Protein AF-A0A6V6XYR6-F1 (afdb_monomer_lite)

Organism: NCBI:txid2582829

pLDDT: mean 88.38, std 10.61, range [47.25, 95.62]

Radius of gyration: 17.17 Å; chains: 1; bounding box: 33×15×49 Å

Structure (mmCIF, N/CA/C/O backbone):
data_AF-A0A6V6XYR6-F1
#
_entry.id   AF-A0A6V6XYR6-F1
#
loop_
_atom_site.group_PDB
_atom_site.id
_atom_site.type_symbol
_atom_site.label_atom_id
_atom_site.label_alt_id
_atom_site.label_comp_id
_atom_site.label_asym_id
_atom_site.label_entity_id
_atom_site.label_seq_id
_atom_site.pdbx_PDB_ins_code
_atom_site.Cartn_x
_atom_site.Cartn_y
_atom_site.Cartn_z
_atom_site.occupancy
_atom_site.B_iso_or_equiv
_atom_site.auth_seq_id
_atom_site.auth_comp_id
_atom_site.auth_asym_id
_atom_site.auth_atom_id
_atom_site.pdbx_PDB_model_num
ATOM 1 N N . MET A 1 1 ? 4.234 -4.534 20.371 1.00 49.56 1 MET A N 1
ATOM 2 C CA . MET A 1 1 ? 3.329 -4.542 19.193 1.00 49.56 1 MET A CA 1
ATOM 3 C C . MET A 1 1 ? 3.482 -3.310 18.299 1.00 49.56 1 MET A C 1
ATOM 5 O O . MET A 1 1 ? 3.498 -3.469 17.088 1.00 49.56 1 MET A O 1
ATOM 9 N N . GLU A 1 2 ? 3.651 -2.102 18.850 1.00 51.38 2 GLU A N 1
ATOM 10 C CA . GLU A 1 2 ? 3.806 -0.864 18.057 1.00 51.38 2 GLU A CA 1
ATOM 11 C C . GLU A 1 2 ? 5.066 -0.842 17.167 1.00 51.38 2 GLU A C 1
ATOM 13 O O . GLU A 1 2 ? 5.003 -0.447 16.006 1.00 51.38 2 GLU A O 1
ATOM 18 N N . LYS A 1 3 ? 6.181 -1.397 17.665 1.00 47.25 3 LYS A N 1
ATOM 19 C CA . LYS A 1 3 ? 7.442 -1.568 16.915 1.00 47.25 3 LYS A CA 1
ATOM 20 C C . LYS A 1 3 ? 7.288 -2.414 15.639 1.00 47.25 3 LYS A C 1
ATOM 22 O O . LYS A 1 3 ? 7.870 -2.090 14.613 1.00 47.25 3 LYS A O 1
ATOM 27 N N . ILE A 1 4 ? 6.472 -3.471 15.692 1.00 53.16 4 ILE A N 1
ATOM 28 C CA . ILE A 1 4 ? 6.218 -4.368 14.549 1.00 53.16 4 ILE A CA 1
ATOM 29 C C . ILE A 1 4 ? 5.358 -3.657 13.495 1.00 53.16 4 ILE A C 1
ATOM 31 O O . ILE A 1 4 ? 5.586 -3.821 12.301 1.00 53.16 4 ILE A O 1
ATOM 35 N N . LEU A 1 5 ? 4.405 -2.824 13.931 1.00 52.38 5 LEU A N 1
ATOM 36 C CA . LEU A 1 5 ? 3.541 -2.039 13.045 1.00 52.38 5 LEU A CA 1
ATOM 37 C C . LEU A 1 5 ? 4.348 -1.037 12.207 1.00 52.38 5 LEU A C 1
ATOM 39 O O . LEU A 1 5 ? 4.112 -0.900 11.009 1.00 52.38 5 LEU A O 1
ATOM 43 N N . ASN A 1 6 ? 5.333 -0.392 12.837 1.00 60.56 6 ASN A N 1
ATOM 44 C CA . ASN A 1 6 ? 6.240 0.532 12.163 1.00 60.56 6 ASN A CA 1
ATOM 45 C C . ASN A 1 6 ? 7.141 -0.207 11.156 1.00 60.56 6 ASN A C 1
ATOM 47 O O . ASN A 1 6 ? 7.427 0.306 10.081 1.00 60.56 6 ASN A O 1
ATOM 51 N N . ASN A 1 7 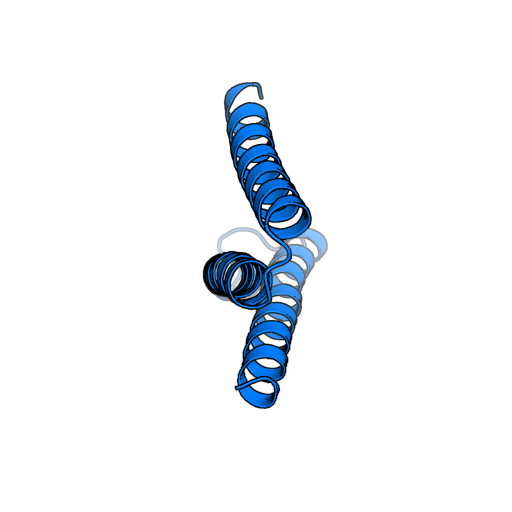? 7.528 -1.450 11.460 1.00 74.19 7 ASN A N 1
ATOM 52 C CA . ASN A 1 7 ? 8.327 -2.264 10.546 1.00 74.19 7 ASN A CA 1
ATOM 53 C C . ASN A 1 7 ? 7.526 -2.755 9.331 1.00 74.19 7 ASN A C 1
ATOM 55 O O . ASN A 1 7 ? 8.044 -2.666 8.223 1.00 74.19 7 ASN A O 1
ATOM 59 N N . LEU A 1 8 ? 6.272 -3.208 9.487 1.00 80.19 8 LEU A N 1
ATOM 60 C CA . LEU A 1 8 ? 5.456 -3.625 8.333 1.00 80.19 8 LEU A CA 1
ATOM 61 C C . LEU A 1 8 ? 5.171 -2.464 7.376 1.00 80.19 8 LEU A C 1
ATOM 63 O O . LEU A 1 8 ? 5.318 -2.637 6.171 1.00 80.19 8 LEU A O 1
ATOM 67 N N . GLY A 1 9 ? 4.809 -1.290 7.903 1.00 82.00 9 GLY A N 1
ATOM 68 C CA . GLY A 1 9 ? 4.568 -0.108 7.071 1.00 82.00 9 GLY A CA 1
ATOM 69 C C . GLY A 1 9 ? 5.822 0.339 6.316 1.00 82.00 9 GLY A C 1
ATOM 70 O O . GLY A 1 9 ? 5.748 0.669 5.137 1.00 82.00 9 GLY A O 1
ATOM 71 N N . LYS A 1 10 ? 6.994 0.274 6.961 1.00 86.19 10 LYS A N 1
ATOM 72 C CA . LYS A 1 10 ? 8.283 0.553 6.310 1.00 86.19 10 LYS A CA 1
ATOM 73 C C . LYS A 1 10 ? 8.612 -0.458 5.215 1.00 86.19 10 LYS A C 1
ATOM 75 O O . LYS A 1 10 ? 9.043 -0.053 4.144 1.00 86.19 10 LYS A O 1
ATOM 80 N N . ILE A 1 11 ? 8.388 -1.749 5.459 1.00 89.56 11 ILE A N 1
ATOM 81 C CA . ILE A 1 11 ? 8.615 -2.798 4.456 1.00 89.56 11 ILE A CA 1
ATOM 82 C C . ILE A 1 11 ? 7.668 -2.611 3.265 1.00 89.56 11 ILE A C 1
ATOM 84 O O . ILE A 1 11 ? 8.123 -2.641 2.125 1.00 89.56 11 ILE A O 1
ATOM 88 N N . ALA A 1 12 ? 6.381 -2.353 3.516 1.00 90.38 12 ALA A N 1
ATOM 89 C CA . ALA A 1 12 ? 5.403 -2.063 2.468 1.00 90.38 12 ALA A CA 1
ATOM 90 C C . ALA A 1 12 ? 5.806 -0.829 1.646 1.00 90.38 12 ALA A C 1
ATOM 92 O O . ALA A 1 12 ? 5.741 -0.854 0.419 1.00 90.38 12 ALA A O 1
ATOM 93 N N . PHE A 1 13 ? 6.298 0.220 2.308 1.00 90.94 13 PHE A N 1
ATOM 94 C CA . PHE A 1 13 ? 6.790 1.420 1.638 1.00 90.94 13 PHE A CA 1
ATOM 95 C C . PHE A 1 13 ? 8.015 1.136 0.761 1.00 90.94 13 PHE A C 1
ATOM 97 O O . PHE A 1 13 ? 8.022 1.515 -0.406 1.00 90.94 13 PHE A O 1
ATOM 104 N N . ILE A 1 14 ? 9.014 0.409 1.273 1.00 93.19 14 ILE A N 1
ATOM 105 C CA . ILE A 1 14 ? 10.202 0.019 0.495 1.00 93.19 14 ILE A CA 1
ATOM 106 C C . ILE A 1 14 ? 9.796 -0.820 -0.722 1.00 93.19 14 ILE A C 1
ATOM 108 O O . ILE A 1 14 ? 10.238 -0.538 -1.833 1.00 93.19 14 ILE A O 1
ATOM 112 N N . LEU A 1 15 ? 8.914 -1.808 -0.538 1.00 93.31 15 LEU A N 1
ATOM 113 C CA . LEU A 1 15 ? 8.380 -2.623 -1.633 1.00 93.31 15 LEU A CA 1
ATOM 114 C C . LEU A 1 15 ? 7.613 -1.785 -2.657 1.00 93.31 15 LEU A C 1
ATOM 116 O O . LEU A 1 15 ? 7.707 -2.060 -3.847 1.00 93.31 15 LEU A O 1
ATOM 120 N N . THR A 1 16 ? 6.898 -0.748 -2.220 1.00 94.25 16 THR A N 1
ATOM 121 C CA . THR A 1 16 ? 6.199 0.175 -3.125 1.00 94.25 16 THR A CA 1
ATOM 122 C C . THR A 1 16 ? 7.187 0.991 -3.942 1.00 94.25 16 THR A C 1
ATOM 124 O O . THR A 1 16 ? 7.043 1.078 -5.156 1.00 94.25 16 THR A O 1
ATOM 127 N N . VAL A 1 17 ? 8.214 1.556 -3.302 1.00 95.12 17 VAL A N 1
ATOM 128 C CA . VAL A 1 17 ? 9.250 2.336 -3.991 1.00 95.12 17 VAL A CA 1
ATOM 129 C C . VAL A 1 17 ? 10.000 1.464 -4.997 1.00 95.12 17 VAL A C 1
ATOM 131 O O . VAL A 1 17 ? 10.198 1.887 -6.131 1.00 95.12 17 VAL A O 1
ATOM 134 N N . LEU A 1 18 ? 10.356 0.231 -4.629 1.00 93.88 18 LEU A N 1
ATOM 135 C CA . LEU A 1 18 ? 10.999 -0.715 -5.544 1.00 93.88 18 LEU A CA 1
ATOM 136 C C . LEU A 1 18 ? 10.054 -1.168 -6.665 1.00 93.88 18 LEU A C 1
ATOM 138 O O . LEU A 1 18 ? 10.448 -1.203 -7.829 1.00 93.88 18 LEU A O 1
ATOM 142 N N . GLY A 1 19 ? 8.807 -1.495 -6.330 1.00 94.75 19 GLY A N 1
ATOM 143 C CA . GLY A 1 19 ? 7.808 -2.001 -7.267 1.00 94.75 19 GLY A CA 1
ATOM 144 C C . GLY A 1 19 ? 7.394 -0.959 -8.299 1.00 94.75 19 GLY A C 1
ATOM 145 O O . GLY A 1 19 ? 7.574 -1.148 -9.498 1.00 94.75 19 GLY A O 1
ATOM 146 N N . VAL A 1 20 ? 6.913 0.190 -7.831 1.00 95.06 20 VAL A N 1
ATOM 147 C CA . VAL A 1 20 ? 6.525 1.302 -8.703 1.00 95.06 20 VAL A CA 1
ATOM 148 C C . VAL A 1 20 ? 7.753 1.890 -9.394 1.00 95.06 20 VAL A C 1
ATOM 150 O O . VAL A 1 20 ? 7.697 2.161 -10.588 1.00 95.06 20 VAL A O 1
ATOM 153 N N . GLY A 1 21 ? 8.878 2.037 -8.687 1.00 94.38 21 GLY A N 1
ATOM 154 C CA . GLY A 1 21 ? 10.111 2.579 -9.258 1.00 94.38 21 GLY A CA 1
ATOM 155 C C . GLY A 1 21 ? 10.655 1.739 -10.413 1.00 94.38 21 GLY A C 1
ATOM 156 O O . GLY A 1 21 ? 11.042 2.296 -11.436 1.00 94.38 21 GLY A O 1
ATOM 157 N N . SER A 1 22 ? 10.622 0.408 -10.299 1.00 92.81 22 SER A N 1
ATOM 158 C CA . SER A 1 22 ? 11.030 -0.480 -11.397 1.00 92.81 22 SER A CA 1
ATOM 159 C C . SER A 1 22 ? 10.076 -0.412 -12.590 1.00 92.81 22 SER A C 1
ATOM 161 O O . SER A 1 22 ? 10.544 -0.330 -13.722 1.00 92.81 22 SER A O 1
ATOM 163 N N . LEU A 1 23 ? 8.759 -0.354 -12.365 1.00 93.19 23 LEU A N 1
ATOM 164 C CA . LEU A 1 23 ? 7.788 -0.179 -13.452 1.00 93.19 23 LEU A CA 1
ATOM 165 C C . LEU A 1 23 ? 7.952 1.170 -14.162 1.00 93.19 23 LEU A C 1
ATOM 167 O O . LEU A 1 23 ? 7.949 1.226 -15.389 1.00 93.19 23 LEU A O 1
ATOM 171 N N . VAL A 1 24 ? 8.155 2.250 -13.405 1.00 93.81 24 VAL A N 1
ATOM 172 C CA . VAL A 1 24 ? 8.423 3.584 -13.961 1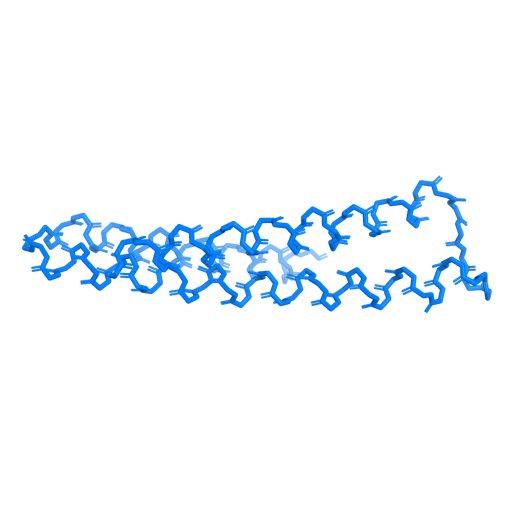.00 93.81 24 VAL A CA 1
ATOM 173 C C . VAL A 1 24 ? 9.729 3.587 -14.754 1.00 93.81 24 VAL A C 1
ATOM 175 O O . VAL A 1 24 ? 9.756 4.124 -15.858 1.00 93.81 24 VAL A O 1
ATOM 178 N N . ALA A 1 25 ? 10.788 2.951 -14.247 1.00 91.75 25 ALA A N 1
ATOM 179 C CA . ALA A 1 25 ? 12.059 2.841 -14.959 1.00 91.75 25 ALA A CA 1
ATOM 180 C C . ALA A 1 25 ? 11.901 2.116 -16.305 1.00 91.75 25 ALA A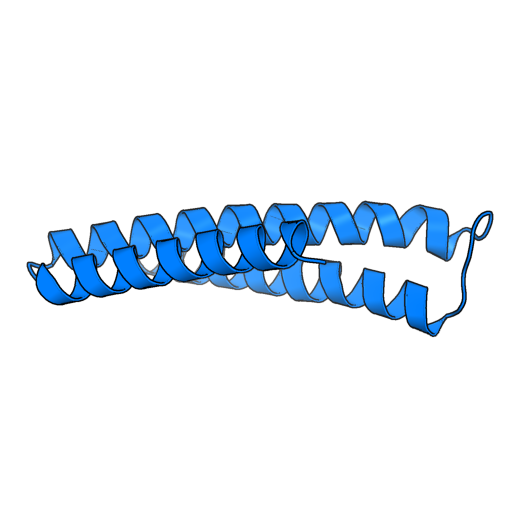 C 1
ATOM 182 O O . ALA A 1 25 ? 12.434 2.582 -17.310 1.00 91.75 25 ALA A O 1
ATOM 183 N N . VAL A 1 26 ? 11.114 1.034 -16.350 1.00 91.69 26 VAL A N 1
ATOM 184 C CA . VAL A 1 26 ? 10.804 0.328 -17.604 1.00 91.69 26 VAL A CA 1
ATOM 185 C C . VAL A 1 26 ? 10.078 1.251 -18.583 1.00 91.69 26 VAL A C 1
ATOM 187 O O . VAL A 1 26 ? 10.522 1.388 -19.720 1.00 91.69 26 VAL A O 1
ATOM 190 N N . VAL A 1 27 ? 9.027 1.947 -18.138 1.00 92.12 27 VAL A N 1
ATOM 191 C CA . VAL A 1 27 ? 8.261 2.868 -18.998 1.00 92.12 27 VAL A CA 1
ATOM 192 C C . VAL A 1 27 ? 9.140 4.000 -19.541 1.00 92.12 27 VAL A C 1
ATOM 194 O O . VAL A 1 27 ? 9.082 4.296 -20.732 1.00 92.12 27 VAL A O 1
ATOM 197 N N . LEU A 1 28 ? 9.984 4.606 -18.700 1.00 92.31 28 LEU A N 1
ATOM 198 C CA . LEU A 1 28 ? 10.871 5.704 -19.103 1.00 92.31 28 LEU A CA 1
ATOM 199 C C . LEU A 1 28 ? 12.007 5.250 -20.023 1.00 92.31 28 LEU A C 1
ATOM 201 O O . LEU A 1 28 ? 12.437 6.013 -20.882 1.00 92.31 28 LEU A O 1
ATOM 205 N N . SER A 1 29 ? 12.491 4.019 -19.857 1.00 90.00 29 SER A N 1
ATOM 206 C CA . SER A 1 29 ? 13.549 3.468 -20.707 1.00 90.00 29 SER A CA 1
ATOM 207 C C . SER A 1 29 ? 13.087 3.161 -22.134 1.00 90.00 29 SER A C 1
ATOM 209 O O . SER A 1 29 ? 13.922 2.919 -23.000 1.00 90.00 29 SER A O 1
ATOM 211 N N . GLY A 1 30 ? 11.772 3.117 -22.386 1.00 88.94 30 GLY A N 1
ATOM 212 C CA . GLY A 1 30 ? 11.221 2.628 -23.651 1.00 88.94 30 GLY A CA 1
ATOM 213 C C . GLY A 1 30 ? 11.524 1.146 -23.916 1.00 88.94 30 GLY A C 1
ATOM 214 O O . GLY A 1 30 ? 11.255 0.659 -25.015 1.00 88.94 30 GLY A O 1
ATOM 215 N N . ALA A 1 31 ? 12.077 0.426 -22.929 1.00 87.06 31 ALA A N 1
ATOM 216 C CA . ALA A 1 31 ? 12.373 -0.991 -23.037 1.00 87.06 31 ALA A CA 1
ATOM 217 C C . ALA A 1 31 ? 11.066 -1.752 -23.256 1.00 87.06 31 ALA A C 1
ATOM 219 O O . ALA A 1 31 ? 10.139 -1.697 -22.449 1.00 87.06 31 ALA A O 1
ATOM 220 N N . THR A 1 32 ? 11.002 -2.470 -24.367 1.00 87.25 32 THR A N 1
ATOM 221 C CA . THR A 1 32 ? 9.881 -3.332 -24.733 1.00 87.25 32 THR A CA 1
ATOM 222 C C . THR A 1 32 ? 10.410 -4.732 -24.983 1.00 87.25 32 THR A C 1
ATOM 224 O O . THR A 1 32 ? 11.611 -4.935 -25.156 1.00 87.25 32 THR A O 1
ATOM 227 N N . TYR A 1 33 ? 9.529 -5.730 -24.959 1.00 79.12 33 TYR A N 1
ATOM 228 C CA . TYR A 1 33 ? 9.936 -7.096 -25.274 1.00 79.12 33 TYR A CA 1
ATOM 229 C C . TYR A 1 33 ? 10.642 -7.142 -26.648 1.00 79.12 33 TYR A C 1
ATOM 231 O O . TYR A 1 33 ? 10.098 -6.587 -27.603 1.00 79.12 33 TYR A O 1
ATOM 239 N N . PRO A 1 34 ? 11.814 -7.799 -26.782 1.00 85.69 34 PRO A N 1
ATOM 240 C CA . PRO A 1 34 ? 12.414 -8.783 -25.869 1.00 85.69 34 PRO A CA 1
ATOM 241 C C . PRO A 1 34 ? 13.494 -8.247 -24.910 1.00 85.69 34 PRO A C 1
ATOM 243 O O . PRO A 1 34 ? 14.237 -9.050 -24.343 1.00 85.69 34 PRO A O 1
ATOM 246 N N . ASP A 1 35 ? 13.604 -6.931 -24.725 1.00 91.12 35 ASP A N 1
ATOM 247 C CA . ASP A 1 35 ? 14.669 -6.313 -23.933 1.00 91.12 35 ASP A CA 1
ATOM 248 C C . ASP A 1 35 ? 14.777 -6.891 -22.505 1.00 91.12 35 ASP A C 1
ATOM 250 O O . ASP A 1 35 ? 13.779 -7.166 -21.824 1.00 91.12 35 ASP A O 1
ATOM 254 N N . MET A 1 36 ? 16.016 -7.093 -22.049 1.00 90.06 36 MET A N 1
ATOM 255 C CA . MET A 1 36 ? 16.303 -7.745 -20.771 1.00 90.06 36 MET A CA 1
ATOM 256 C C . MET A 1 36 ? 15.827 -6.913 -19.573 1.00 90.06 36 MET A C 1
ATOM 258 O O . MET A 1 36 ? 15.362 -7.495 -18.589 1.00 90.06 36 MET A O 1
ATOM 262 N N . LEU A 1 37 ? 15.863 -5.576 -19.660 1.00 88.88 37 LEU A N 1
ATOM 263 C CA . LEU A 1 37 ? 15.322 -4.701 -18.617 1.00 88.88 37 LEU A CA 1
ATOM 264 C C . LEU A 1 37 ? 13.817 -4.910 -18.483 1.00 88.88 37 LEU A C 1
ATOM 266 O O . LEU A 1 37 ? 13.337 -5.141 -17.376 1.00 88.88 37 LEU A O 1
ATOM 270 N N . PHE A 1 38 ? 13.083 -4.929 -19.600 1.00 90.38 38 PHE A N 1
ATOM 271 C CA . PHE A 1 38 ? 11.642 -5.190 -19.585 1.00 90.38 38 PHE A CA 1
ATOM 272 C C . PHE A 1 38 ? 11.331 -6.573 -18.997 1.00 90.38 38 PHE A C 1
ATOM 274 O O . PHE A 1 38 ? 10.438 -6.711 -18.158 1.00 90.38 38 PHE A O 1
ATOM 281 N N . ARG A 1 39 ? 12.088 -7.602 -19.391 1.00 92.38 39 ARG A N 1
ATOM 282 C CA . ARG A 1 39 ? 11.839 -8.994 -18.990 1.00 92.38 39 ARG A CA 1
ATOM 283 C C . ARG A 1 39 ? 12.092 -9.259 -17.503 1.00 92.38 39 ARG A C 1
ATOM 285 O O . ARG A 1 39 ? 11.494 -10.184 -16.961 1.00 92.38 39 ARG A O 1
ATOM 292 N N . VAL A 1 40 ? 12.949 -8.470 -16.851 1.00 92.50 40 VAL A N 1
ATOM 293 C CA . VAL A 1 40 ? 13.290 -8.631 -15.427 1.00 92.50 40 VAL A CA 1
ATOM 294 C C . VAL A 1 40 ? 12.572 -7.606 -14.550 1.00 92.50 40 VAL A C 1
ATOM 296 O O . VAL A 1 40 ? 11.892 -7.995 -13.601 1.00 92.50 40 VAL A O 1
ATOM 299 N N . LEU A 1 41 ? 12.671 -6.306 -14.853 1.00 91.94 41 LEU A N 1
ATOM 300 C CA . LEU A 1 41 ? 12.095 -5.263 -13.995 1.00 91.94 41 LEU A CA 1
ATOM 301 C C . LEU A 1 41 ? 10.569 -5.302 -13.983 1.00 91.94 41 LEU A C 1
ATOM 303 O O . LEU A 1 41 ? 9.988 -5.040 -12.939 1.00 91.94 41 LEU A O 1
ATOM 307 N N . THR A 1 42 ? 9.910 -5.651 -15.090 1.00 92.12 42 THR A N 1
ATOM 308 C CA . THR A 1 42 ? 8.441 -5.702 -15.134 1.00 92.12 42 THR A CA 1
ATOM 309 C C . THR A 1 42 ? 7.863 -6.742 -14.168 1.00 92.12 42 THR A C 1
ATOM 311 O O . THR A 1 42 ? 7.069 -6.361 -13.305 1.00 92.12 42 THR A O 1
ATOM 314 N N . PRO A 1 43 ? 8.247 -8.037 -14.217 1.00 94.06 43 PRO A N 1
ATOM 315 C CA . PRO A 1 43 ? 7.724 -9.017 -13.266 1.00 94.06 43 PRO A CA 1
ATOM 316 C C . PRO A 1 43 ? 8.155 -8.729 -11.824 1.00 94.06 43 PRO A C 1
ATOM 318 O O . PRO A 1 43 ? 7.335 -8.877 -10.918 1.00 94.06 43 PRO A O 1
ATOM 321 N N . VAL A 1 44 ? 9.393 -8.272 -11.593 1.00 93.69 44 VAL A N 1
ATOM 322 C CA . VAL A 1 44 ? 9.850 -7.872 -10.248 1.00 93.69 44 VAL A CA 1
ATOM 323 C C . VAL A 1 44 ? 9.018 -6.703 -9.722 1.00 93.69 44 VAL A C 1
ATOM 325 O O . VAL A 1 44 ? 8.553 -6.737 -8.583 1.00 93.69 44 VAL A O 1
ATOM 328 N N . GLY A 1 45 ? 8.767 -5.703 -10.563 1.00 93.81 45 GLY A N 1
ATOM 329 C CA . GLY A 1 45 ? 7.989 -4.524 -10.221 1.00 93.81 45 GLY A CA 1
ATOM 330 C C . GLY A 1 45 ? 6.543 -4.851 -9.885 1.00 93.81 45 GLY A C 1
ATOM 331 O O . GLY A 1 45 ? 6.022 -4.395 -8.863 1.00 93.81 45 GLY A O 1
ATOM 332 N N . ILE A 1 46 ? 5.918 -5.718 -10.684 1.00 94.94 46 ILE A N 1
ATOM 333 C CA . ILE A 1 46 ? 4.578 -6.251 -10.419 1.00 94.94 46 ILE A CA 1
ATOM 334 C C . ILE A 1 46 ? 4.564 -6.991 -9.076 1.00 94.94 46 ILE A C 1
ATOM 336 O O . ILE A 1 46 ? 3.765 -6.649 -8.204 1.00 94.94 46 ILE A O 1
ATOM 340 N N . LEU A 1 47 ? 5.471 -7.951 -8.867 1.00 95.19 47 LEU A N 1
ATOM 341 C CA . LEU A 1 47 ? 5.530 -8.743 -7.634 1.00 95.19 47 LEU A CA 1
ATOM 342 C C . LEU A 1 47 ? 5.708 -7.865 -6.391 1.00 95.19 47 LEU A C 1
ATOM 344 O O . LEU A 1 47 ? 4.964 -8.017 -5.422 1.00 95.19 47 LEU A O 1
ATOM 348 N N . CYS A 1 48 ? 6.644 -6.914 -6.424 1.00 93.56 48 CYS A N 1
ATOM 349 C CA . CYS A 1 48 ? 6.871 -5.988 -5.317 1.00 93.56 48 CYS A CA 1
ATOM 350 C C . CYS A 1 48 ? 5.644 -5.112 -5.035 1.00 93.56 48 CYS A C 1
ATOM 352 O O . CYS A 1 48 ? 5.280 -4.931 -3.872 1.00 93.56 48 CYS A O 1
ATOM 354 N N . THR A 1 49 ? 4.970 -4.622 -6.078 1.00 93.94 49 THR A N 1
ATOM 355 C CA . THR A 1 49 ? 3.772 -3.779 -5.934 1.00 93.94 49 THR A CA 1
ATOM 356 C C . THR A 1 49 ? 2.607 -4.559 -5.318 1.00 93.94 49 THR A C 1
ATOM 358 O O . THR A 1 49 ? 1.968 -4.081 -4.379 1.00 93.94 49 THR A O 1
ATOM 361 N N . PHE A 1 50 ? 2.358 -5.790 -5.775 1.00 93.56 50 PHE A N 1
ATOM 362 C CA . PHE A 1 50 ? 1.320 -6.650 -5.194 1.00 93.56 50 PHE A CA 1
ATOM 363 C C . PHE A 1 50 ? 1.647 -7.075 -3.757 1.00 93.56 50 PHE A C 1
ATOM 365 O O . PHE A 1 50 ? 0.763 -7.069 -2.897 1.00 93.56 50 PHE A O 1
ATOM 372 N N . ALA A 1 51 ? 2.913 -7.384 -3.461 1.00 93.56 51 ALA A N 1
ATOM 373 C CA . ALA A 1 51 ? 3.352 -7.687 -2.101 1.00 93.56 51 ALA A CA 1
ATOM 374 C C . ALA A 1 51 ? 3.152 -6.487 -1.157 1.00 93.56 51 ALA A C 1
ATOM 376 O O . ALA A 1 51 ? 2.650 -6.655 -0.043 1.00 93.56 51 ALA A O 1
ATOM 377 N N . ALA A 1 52 ? 3.478 -5.270 -1.607 1.00 93.44 52 ALA A N 1
ATOM 378 C CA . ALA A 1 52 ? 3.232 -4.048 -0.846 1.00 93.44 52 ALA A CA 1
ATOM 379 C C . ALA A 1 52 ? 1.738 -3.832 -0.570 1.00 93.44 52 ALA A C 1
ATOM 381 O O . ALA A 1 52 ? 1.358 -3.545 0.566 1.00 93.44 52 ALA A O 1
ATOM 382 N N . LEU A 1 53 ? 0.887 -4.026 -1.584 1.00 92.12 53 LEU A N 1
ATOM 383 C CA . LEU A 1 53 ? -0.565 -3.898 -1.453 1.00 92.12 53 LEU A CA 1
ATOM 384 C C . LEU A 1 53 ? -1.116 -4.835 -0.368 1.00 92.12 53 LEU A C 1
ATOM 386 O O . LEU A 1 53 ? -1.865 -4.394 0.506 1.00 92.12 53 LEU A O 1
ATOM 390 N N . ALA A 1 54 ? -0.703 -6.105 -0.375 1.00 92.25 54 ALA A N 1
ATOM 391 C CA . ALA A 1 54 ? -1.118 -7.075 0.637 1.00 92.25 54 ALA A CA 1
ATOM 392 C C . ALA A 1 54 ? -0.715 -6.635 2.057 1.00 92.25 54 ALA A C 1
ATOM 394 O O . ALA A 1 54 ? -1.519 -6.714 2.990 1.00 92.25 54 ALA A O 1
ATOM 395 N N . LEU A 1 55 ? 0.504 -6.112 2.224 1.00 92.19 55 LEU A N 1
ATOM 396 C CA . LEU A 1 55 ? 0.976 -5.604 3.514 1.00 92.19 55 LEU A CA 1
ATOM 397 C C . LEU A 1 55 ? 0.187 -4.375 3.984 1.00 92.19 55 LEU A C 1
ATOM 399 O O . LEU A 1 55 ? -0.142 -4.293 5.170 1.00 92.19 55 LEU A O 1
ATOM 403 N N . TYR A 1 56 ? -0.166 -3.456 3.082 1.00 91.31 56 TYR A N 1
ATOM 404 C CA . TYR A 1 56 ? -1.002 -2.303 3.423 1.00 91.31 56 TYR A CA 1
ATOM 405 C C . TYR A 1 56 ? -2.405 -2.713 3.870 1.00 91.31 56 TYR A C 1
ATOM 407 O O . TYR A 1 56 ? -2.900 -2.181 4.865 1.00 91.31 56 TYR A O 1
ATOM 415 N N . ILE A 1 57 ? -3.019 -3.706 3.219 1.00 91.38 57 ILE A N 1
ATOM 416 C CA . ILE A 1 57 ? -4.319 -4.249 3.645 1.00 91.38 57 ILE A CA 1
ATOM 417 C C . ILE A 1 57 ? -4.211 -4.842 5.056 1.00 91.38 57 ILE A C 1
ATOM 419 O O . ILE A 1 57 ? -5.023 -4.523 5.929 1.00 91.38 57 ILE A O 1
ATOM 423 N N . MET A 1 58 ? -3.176 -5.647 5.326 1.00 91.19 58 MET A N 1
ATOM 424 C CA . MET A 1 58 ? -2.945 -6.197 6.669 1.00 91.19 58 MET A CA 1
ATOM 425 C C . MET A 1 58 ? -2.731 -5.095 7.716 1.00 91.19 58 MET A C 1
ATOM 427 O O . MET A 1 58 ? -3.229 -5.198 8.842 1.00 91.19 58 MET A O 1
ATOM 431 N N . GLN A 1 59 ? -1.997 -4.035 7.368 1.00 90.31 59 GLN A N 1
ATOM 432 C CA . GLN A 1 59 ? -1.761 -2.897 8.254 1.00 90.31 59 GLN A CA 1
ATOM 433 C C . GLN A 1 59 ? -3.055 -2.127 8.543 1.00 90.31 59 GLN A C 1
ATOM 435 O O . GLN A 1 59 ? -3.298 -1.750 9.693 1.00 90.31 59 GLN A O 1
ATOM 440 N N . TRP A 1 60 ? -3.901 -1.933 7.534 1.00 92.06 60 TRP A N 1
ATOM 441 C CA . TRP A 1 60 ? -5.197 -1.278 7.676 1.00 92.06 60 TRP A CA 1
ATOM 442 C C . TRP A 1 60 ? -6.136 -2.065 8.598 1.00 92.06 60 TRP A C 1
ATOM 444 O O . TRP A 1 60 ? -6.603 -1.507 9.591 1.00 92.06 60 TRP A O 1
ATOM 454 N N . ILE A 1 61 ? -6.312 -3.374 8.372 1.00 91.00 61 ILE A N 1
ATOM 455 C CA . ILE A 1 61 ? -7.137 -4.242 9.237 1.00 91.00 61 ILE A CA 1
ATOM 456 C C . ILE A 1 61 ? -6.649 -4.180 10.691 1.00 91.00 61 ILE A C 1
ATOM 458 O O . ILE A 1 61 ? -7.438 -4.021 11.625 1.00 91.00 61 ILE A O 1
ATOM 462 N N . ARG A 1 62 ? -5.329 -4.252 10.903 1.00 88.81 62 ARG A N 1
ATOM 463 C CA . ARG A 1 62 ? -4.743 -4.133 12.247 1.00 88.81 62 ARG A CA 1
ATOM 464 C C . ARG A 1 62 ? -4.991 -2.766 12.877 1.00 88.81 62 ARG A C 1
ATOM 466 O O . ARG A 1 62 ? 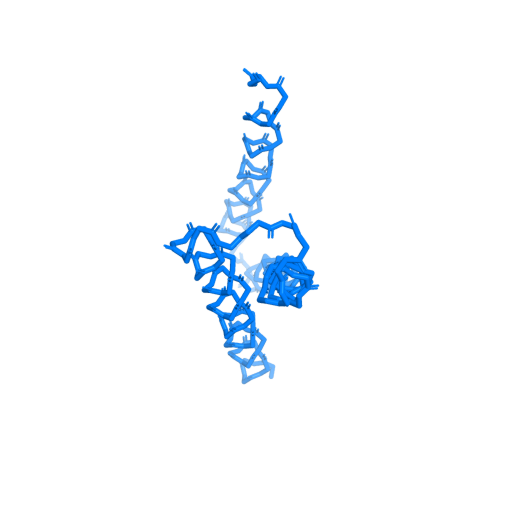-5.192 -2.699 14.088 1.00 88.81 62 ARG A O 1
ATOM 473 N N . THR A 1 63 ? -4.961 -1.696 12.085 1.00 89.62 63 THR A N 1
ATOM 474 C CA . THR A 1 63 ? -5.238 -0.334 12.558 1.00 89.62 63 THR A CA 1
ATOM 475 C C . THR A 1 63 ? -6.683 -0.225 13.024 1.00 89.62 63 THR A C 1
ATOM 477 O O . THR A 1 63 ? -6.909 0.181 14.159 1.00 89.62 63 THR A O 1
ATOM 480 N N . VAL A 1 64 ? -7.639 -0.709 12.224 1.00 91.88 64 VAL A N 1
ATOM 481 C CA . VAL A 1 64 ? -9.058 -0.781 12.610 1.00 91.88 64 VAL A CA 1
ATOM 482 C C . VAL A 1 64 ? -9.228 -1.551 13.920 1.00 91.88 64 VAL A C 1
ATOM 484 O O . VAL A 1 64 ? -9.852 -1.051 14.854 1.00 91.88 64 VAL A O 1
ATOM 487 N N . TYR A 1 65 ? -8.612 -2.732 14.035 1.00 89.69 65 TYR A N 1
ATOM 488 C CA . TYR A 1 65 ? -8.696 -3.546 15.249 1.00 89.69 65 TYR A CA 1
ATOM 489 C C . TYR A 1 65 ? -8.091 -2.847 16.477 1.00 89.69 65 TYR A C 1
ATOM 491 O O . TYR A 1 65 ? -8.673 -2.883 17.563 1.00 89.69 65 TYR A O 1
ATOM 499 N N . LYS A 1 66 ? -6.938 -2.177 16.327 1.00 89.44 66 LYS A N 1
ATOM 500 C CA . LYS A 1 66 ? -6.291 -1.432 17.421 1.00 89.44 66 LYS A CA 1
ATOM 501 C C . LYS A 1 66 ? -7.163 -0.261 17.880 1.00 89.44 66 LYS A C 1
ATOM 503 O O . LYS A 1 66 ? -7.321 -0.083 19.086 1.00 89.44 66 LYS A O 1
ATOM 508 N N . THR A 1 67 ? -7.731 0.499 16.946 1.00 89.62 67 THR A N 1
ATOM 509 C CA . THR A 1 67 ? -8.618 1.634 17.241 1.00 89.62 67 THR A CA 1
ATOM 510 C C . THR A 1 67 ? -9.912 1.164 17.904 1.00 89.62 67 THR A C 1
ATOM 512 O O . THR A 1 67 ? -10.328 1.731 18.911 1.00 89.62 67 THR A O 1
ATOM 515 N N . TYR A 1 68 ? -10.481 0.045 17.443 1.00 90.25 68 TYR A N 1
ATOM 516 C CA . TYR A 1 68 ? -11.651 -0.566 18.075 1.00 90.25 68 TYR A CA 1
ATOM 517 C C . TYR A 1 68 ? -11.354 -1.015 19.513 1.00 90.25 68 TYR A C 1
ATOM 519 O O . TYR A 1 68 ? -12.109 -0.705 20.434 1.00 90.25 68 TYR A O 1
ATOM 527 N N . LYS A 1 69 ? -10.213 -1.686 19.731 1.00 90.06 69 LYS A N 1
ATOM 528 C CA . LYS A 1 69 ? -9.785 -2.143 21.063 1.00 90.06 69 LYS A CA 1
ATOM 529 C C . LYS A 1 69 ? -9.483 -0.986 22.025 1.00 90.06 69 LYS A C 1
ATOM 531 O O . LYS A 1 69 ? -9.638 -1.160 23.229 1.00 90.06 69 LYS A O 1
ATOM 536 N N . ARG A 1 70 ? -9.075 0.184 21.519 1.00 89.56 70 ARG A N 1
ATOM 537 C CA . ARG A 1 70 ? -8.889 1.410 22.320 1.00 89.56 70 ARG A CA 1
ATOM 538 C C . ARG A 1 70 ? -10.204 2.037 22.801 1.00 89.56 70 ARG A C 1
ATOM 540 O O . ARG A 1 70 ? -10.156 2.963 23.598 1.00 89.56 70 ARG A O 1
ATOM 547 N N . GLY A 1 71 ? -11.358 1.534 22.356 1.00 89.62 71 GLY A N 1
ATOM 548 C CA . GLY A 1 71 ? -12.676 2.060 22.723 1.00 89.62 71 GLY A CA 1
ATOM 549 C C . GLY A 1 71 ? -13.173 3.178 21.804 1.00 89.62 71 GLY A C 1
ATOM 550 O O . GLY A 1 71 ? -14.329 3.581 21.903 1.00 89.62 71 GLY A O 1
ATOM 551 N N . GLU A 1 72 ? -12.354 3.625 20.850 1.00 90.00 72 GLU A N 1
ATOM 552 C CA . GLU A 1 72 ? -12.693 4.650 19.859 1.00 90.00 72 GLU A CA 1
ATOM 553 C C . GLU A 1 72 ? -13.510 4.044 18.704 1.00 90.00 72 GLU A C 1
ATOM 555 O O . GLU A 1 72 ? -13.070 3.960 17.554 1.00 90.00 72 GLU A O 1
ATOM 560 N N . LYS A 1 73 ? -14.724 3.573 19.011 1.00 87.56 73 LYS A N 1
ATOM 561 C CA . LYS A 1 73 ? -15.573 2.846 18.052 1.00 87.56 73 LYS A CA 1
ATOM 562 C C . LYS A 1 73 ? -15.906 3.680 16.813 1.00 87.56 73 LYS A C 1
ATOM 564 O O . LYS A 1 73 ? -15.843 3.157 15.708 1.00 87.56 73 LYS A O 1
ATOM 569 N N . THR A 1 74 ? -16.194 4.969 16.984 1.00 90.69 74 THR A N 1
ATOM 570 C CA . THR A 1 74 ? -16.484 5.893 15.876 1.00 90.69 74 THR A CA 1
ATOM 571 C C . THR A 1 74 ? -15.296 6.023 14.925 1.00 90.69 74 THR A C 1
ATOM 573 O O . THR A 1 74 ? -15.458 5.843 13.720 1.00 90.69 74 THR A O 1
ATOM 576 N N . ALA A 1 75 ? -14.089 6.248 15.453 1.00 89.81 75 ALA A N 1
ATOM 577 C CA . A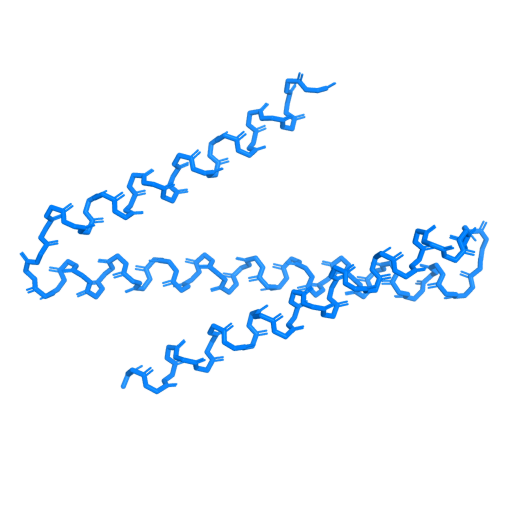LA A 1 75 ? -12.872 6.336 14.650 1.00 89.81 75 ALA A CA 1
ATOM 578 C C . ALA A 1 75 ? -12.564 5.013 13.931 1.00 89.81 75 ALA A C 1
ATOM 580 O O . ALA A 1 75 ? -12.222 5.018 12.749 1.00 89.81 75 ALA A O 1
ATOM 581 N N . ALA A 1 76 ? -12.740 3.871 14.604 1.00 91.25 76 ALA A N 1
ATOM 582 C CA . ALA A 1 76 ? -12.553 2.557 13.990 1.00 91.25 76 ALA A CA 1
ATOM 583 C C . ALA A 1 76 ? -13.520 2.325 12.817 1.00 91.25 76 ALA A C 1
ATOM 585 O O . ALA A 1 76 ? -13.092 1.876 11.752 1.00 91.25 76 ALA A O 1
ATOM 586 N N . THR A 1 77 ? -14.799 2.678 12.985 1.00 92.38 77 THR A N 1
ATOM 587 C CA . THR A 1 77 ? -15.811 2.589 11.925 1.00 92.38 77 THR A CA 1
ATOM 588 C C . THR A 1 77 ? -15.485 3.516 10.757 1.00 92.38 77 THR A C 1
ATOM 590 O O . THR A 1 77 ? -15.570 3.082 9.611 1.00 92.38 77 THR A O 1
ATOM 593 N N . ILE A 1 78 ? -15.046 4.752 11.019 1.00 94.62 78 ILE A N 1
ATOM 594 C CA . ILE A 1 78 ? -14.634 5.693 9.966 1.00 94.62 78 ILE A CA 1
ATOM 595 C C . ILE A 1 78 ? -13.468 5.116 9.159 1.00 94.62 78 ILE A C 1
ATOM 597 O O . ILE A 1 78 ? -13.559 5.057 7.938 1.00 94.62 78 ILE A O 1
ATOM 601 N N . ILE A 1 79 ? -12.407 4.629 9.817 1.00 93.50 79 ILE A N 1
ATOM 602 C CA . ILE A 1 79 ? -11.234 4.039 9.143 1.00 93.50 79 ILE A CA 1
ATOM 603 C C . ILE A 1 79 ? -11.634 2.813 8.309 1.00 93.50 79 ILE A C 1
ATOM 605 O O . ILE A 1 79 ? -11.100 2.605 7.216 1.00 93.50 79 ILE A O 1
ATOM 609 N N . LEU A 1 80 ? -12.574 2.006 8.808 1.00 94.31 80 LEU A N 1
ATOM 610 C CA . LEU A 1 80 ? -13.091 0.845 8.090 1.00 94.31 80 LEU A CA 1
ATOM 611 C C . LEU A 1 80 ? -13.887 1.258 6.841 1.00 94.31 80 LEU A C 1
ATOM 613 O O . LEU A 1 80 ? -13.643 0.737 5.756 1.00 94.31 80 LEU A O 1
ATOM 617 N N . ILE A 1 81 ? -14.793 2.230 6.954 1.00 95.62 81 ILE A N 1
ATOM 618 C CA . ILE A 1 81 ? -15.566 2.722 5.803 1.00 95.62 81 ILE A CA 1
ATOM 619 C C . ILE A 1 81 ? -14.633 3.344 4.761 1.00 95.62 81 ILE A C 1
ATOM 621 O O . ILE A 1 81 ? -14.772 3.057 3.575 1.00 95.62 81 ILE A O 1
ATOM 625 N N . LEU A 1 82 ? -13.649 4.137 5.192 1.00 94.56 82 LEU A N 1
ATOM 626 C CA . LEU A 1 82 ? -12.686 4.785 4.299 1.00 94.56 82 LEU A CA 1
ATOM 627 C C . LEU A 1 82 ? -11.871 3.761 3.501 1.00 94.56 82 LEU A C 1
ATOM 629 O O . LEU A 1 82 ? -11.731 3.901 2.289 1.00 94.56 82 LEU A O 1
ATOM 633 N N . GLY A 1 83 ? -11.379 2.704 4.155 1.00 93.06 83 GLY A N 1
ATOM 634 C CA . GLY A 1 83 ? -10.636 1.650 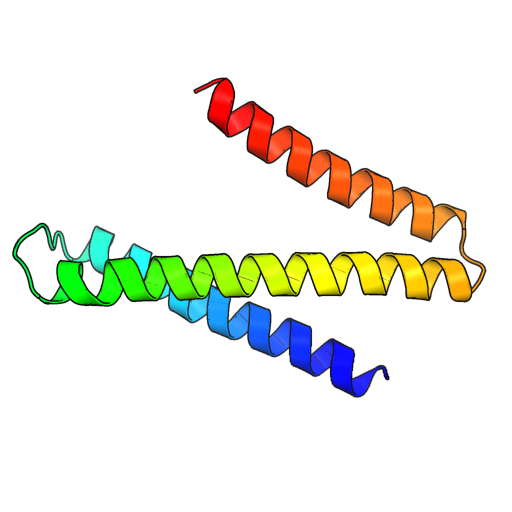3.462 1.00 93.06 83 GLY A CA 1
ATOM 635 C C . GLY A 1 83 ? -11.496 0.875 2.461 1.00 93.06 83 GLY A C 1
ATOM 636 O O . GLY A 1 83 ? -11.058 0.642 1.336 1.00 93.06 83 GLY A O 1
ATOM 637 N N . ILE A 1 84 ? -12.744 0.548 2.819 1.00 95.00 84 ILE A N 1
ATOM 638 C CA . ILE A 1 84 ? -13.686 -0.109 1.897 1.00 95.00 84 ILE A CA 1
ATOM 639 C C . ILE A 1 84 ? -14.005 0.806 0.711 1.00 95.00 84 ILE A C 1
ATOM 641 O O . ILE A 1 84 ? -13.952 0.357 -0.431 1.00 95.00 84 ILE A O 1
ATOM 645 N N . ALA A 1 85 ? -14.284 2.088 0.960 1.00 95.31 85 ALA A N 1
ATOM 646 C CA . ALA A 1 85 ? -14.591 3.060 -0.084 1.00 95.31 85 ALA A CA 1
ATOM 647 C C . ALA A 1 85 ? -13.448 3.186 -1.099 1.00 95.31 85 ALA A C 1
ATOM 649 O O . ALA A 1 85 ? -13.703 3.184 -2.301 1.00 95.31 85 ALA A O 1
ATOM 650 N N . VAL A 1 86 ? -12.191 3.220 -0.640 1.00 93.19 86 VAL A N 1
ATOM 651 C CA . VAL A 1 86 ? -11.012 3.245 -1.522 1.00 93.19 86 VAL A CA 1
ATOM 652 C C . VAL A 1 86 ? -10.939 1.993 -2.396 1.00 93.19 86 VAL A C 1
ATOM 654 O O . VAL A 1 86 ? -10.688 2.108 -3.597 1.00 93.19 86 VAL A O 1
ATOM 657 N N . ILE A 1 87 ? -11.187 0.807 -1.833 1.00 91.88 87 ILE A N 1
ATOM 658 C CA . ILE A 1 87 ? -11.169 -0.455 -2.589 1.00 91.88 87 ILE A CA 1
ATOM 659 C C . ILE A 1 87 ? -12.290 -0.469 -3.634 1.00 91.88 87 ILE A C 1
ATOM 661 O O . ILE A 1 87 ? -12.023 -0.710 -4.810 1.00 91.88 87 ILE A O 1
ATOM 665 N N . VAL A 1 88 ? -13.525 -0.153 -3.230 1.00 94.44 88 VAL A N 1
ATOM 666 C CA . VAL A 1 88 ? -14.691 -0.116 -4.127 1.00 94.44 88 VAL A CA 1
ATOM 667 C C . VAL A 1 88 ? -14.481 0.898 -5.245 1.00 94.44 88 VAL A C 1
ATOM 669 O O . VAL A 1 88 ? -14.681 0.569 -6.410 1.00 94.44 88 VAL A O 1
ATOM 672 N N . PHE A 1 89 ? -14.016 2.104 -4.916 1.00 94.31 89 PHE A N 1
ATOM 673 C CA . PHE A 1 89 ? -13.724 3.139 -5.902 1.00 94.31 89 PHE A CA 1
ATOM 674 C C . PHE A 1 89 ? -12.622 2.712 -6.878 1.00 94.31 89 PHE A C 1
ATOM 676 O O . PHE A 1 89 ? -12.740 2.940 -8.080 1.00 94.31 89 PHE A O 1
ATOM 683 N N . SER A 1 90 ? -11.569 2.055 -6.382 1.00 89.00 90 SER A N 1
ATOM 684 C CA . SER A 1 90 ? -10.477 1.554 -7.224 1.00 89.00 90 SER A CA 1
ATOM 685 C C . SER A 1 90 ? -10.964 0.484 -8.199 1.00 89.00 90 SER A C 1
ATOM 687 O O . SER A 1 90 ? -10.639 0.547 -9.381 1.00 89.00 90 SER A O 1
ATOM 689 N N . ILE A 1 91 ? -11.788 -0.458 -7.731 1.00 91.75 91 ILE A N 1
ATOM 690 C CA . ILE A 1 91 ? -12.387 -1.502 -8.570 1.00 91.75 91 ILE A CA 1
ATOM 691 C C . ILE A 1 91 ? -13.341 -0.881 -9.593 1.00 91.75 91 ILE A C 1
ATOM 693 O O . ILE A 1 91 ? -13.221 -1.149 -10.784 1.00 91.75 91 ILE A O 1
ATOM 697 N N . PHE A 1 92 ? -14.245 -0.004 -9.153 1.00 94.31 92 PHE A N 1
ATOM 698 C CA . PHE A 1 92 ? -15.190 0.673 -10.038 1.00 94.31 92 PHE A CA 1
ATOM 699 C C . PHE A 1 92 ? -14.469 1.451 -11.143 1.00 94.31 92 PHE A C 1
ATOM 701 O O . PHE A 1 92 ? -14.829 1.357 -12.309 1.00 94.31 92 PHE A O 1
ATOM 708 N N . ARG A 1 93 ? -13.385 2.159 -10.806 1.00 92.62 93 ARG A N 1
ATOM 709 C CA . ARG A 1 93 ? -12.559 2.874 -11.786 1.00 92.62 93 ARG A CA 1
ATOM 710 C C . ARG A 1 93 ? -11.902 1.951 -12.819 1.00 92.62 93 ARG A C 1
ATOM 712 O O . ARG A 1 93 ? -11.653 2.406 -13.930 1.00 92.62 93 ARG A O 1
ATOM 719 N N . ILE A 1 94 ? -11.581 0.711 -12.452 1.00 90.31 94 ILE A N 1
ATOM 720 C CA . ILE A 1 94 ? -11.016 -0.280 -13.377 1.00 90.31 94 ILE A CA 1
ATOM 721 C C . ILE A 1 94 ? -12.094 -0.800 -14.335 1.00 90.31 94 ILE A C 1
ATOM 723 O O . ILE A 1 94 ? -11.800 -0.962 -15.510 1.00 90.31 94 ILE A O 1
ATOM 727 N N . TYR A 1 95 ? -13.323 -1.029 -13.858 1.00 87.19 95 TYR A N 1
ATOM 728 C CA . TYR A 1 95 ? -14.425 -1.545 -14.684 1.00 87.19 95 TYR A CA 1
ATOM 729 C C . TYR A 1 95 ? -15.097 -0.495 -15.577 1.00 87.19 95 TYR A C 1
ATOM 731 O O . TYR A 1 95 ? -15.646 -0.841 -16.616 1.00 87.19 95 TYR A O 1
ATOM 739 N N . THR A 1 96 ? -15.091 0.773 -15.168 1.00 82.94 96 THR A N 1
ATOM 740 C CA . THR A 1 96 ? -15.744 1.872 -15.903 1.00 82.94 96 THR A CA 1
ATOM 741 C C . THR A 1 96 ? -14.794 2.546 -16.912 1.00 82.94 96 THR A C 1
ATOM 743 O O . THR A 1 96 ? -15.122 3.590 -17.473 1.00 82.94 96 THR A O 1
ATOM 746 N N . LYS A 1 97 ? -13.603 1.981 -17.129 1.00 54.25 97 LYS A N 1
ATOM 747 C CA . LYS A 1 97 ? -12.651 2.370 -18.177 1.00 54.25 97 LYS A CA 1
ATOM 748 C C . LYS A 1 97 ? -12.646 1.338 -19.292 1.00 54.25 97 LYS A C 1
ATOM 750 O O . LYS A 1 97 ? -12.474 1.779 -20.447 1.00 54.25 97 LYS A O 1
#

Secondary structure (DSSP, 8-state):
-HHHHHHHHHHHHHHHHHHHHHHHHHHHHT--TT-HHHHHHHHHHHHHHHHHHHHHHHHHHHHHHHHHHTT-HHHHHHHHHHHHHHHHHHHHHHHT-

Foldseek 3Di:
DVVVLVVLLVLLVVLQCLLVVLVVVCVVVVDDPPDPSCVPSNVSSVVSNVVSVVSVVVSLVVVLVVCVVVVVPVVSVVSVVVVVCVVVVVVVVVVVD

Sequence (97 aa):
MEKILNNLGKIAFILTVLGVGSLVAVVLSGATYPDMLFRVLTPVGILCTFAALALYIMQWIRTVYKTYKRGEKTAATIILILGIAVIVFSIFRIYTK